Protein AF-A0A1M5F790-F1 (afdb_monomer)

Nearest PDB structures (foldseek):
  7ync-assembly1_A  TM=3.174E-01  e=8.645E+00  Desulfonema ishimotonii
  6nrb-assembly1_3  TM=2.281E-01  e=6.428E+00  Homo sapiens
  1fxk-assembly1_C-2  TM=1.912E-01  e=6.058E+00  Methanothermobacter thermautotrophicus

Structure (mmCIF, N/CA/C/O backbone):
data_AF-A0A1M5F790-F1
#
_entry.id   AF-A0A1M5F790-F1
#
loop_
_atom_site.group_PDB
_atom_site.id
_atom_site.type_symbol
_atom_site.label_atom_id
_atom_site.label_alt_id
_atom_site.label_comp_id
_atom_site.label_asym_id
_atom_site.label_entity_id
_atom_site.label_seq_id
_atom_site.pdbx_PDB_ins_code
_atom_site.Cartn_x
_atom_site.Cartn_y
_atom_site.Cartn_z
_atom_site.occupancy
_atom_site.B_iso_or_equiv
_atom_site.auth_seq_id
_atom_site.auth_comp_id
_atom_site.auth_asym_id
_atom_site.auth_atom_id
_atom_site.pdbx_PDB_model_num
ATOM 1 N N . ALA A 1 1 ? 9.857 -4.095 7.840 1.00 61.12 1 ALA A N 1
ATOM 2 C CA . ALA A 1 1 ? 10.376 -2.742 7.533 1.00 61.12 1 ALA A CA 1
ATOM 3 C C . ALA A 1 1 ? 11.545 -2.774 6.543 1.00 61.12 1 ALA A C 1
ATOM 5 O O . ALA A 1 1 ? 11.463 -2.107 5.522 1.00 61.12 1 ALA A O 1
ATOM 6 N N . THR A 1 2 ? 12.589 -3.576 6.779 1.00 73.31 2 THR A N 1
ATOM 7 C CA . THR A 1 2 ? 13.822 -3.591 5.963 1.00 73.31 2 THR A CA 1
ATOM 8 C C . THR A 1 2 ? 13.607 -3.931 4.484 1.00 73.31 2 THR A C 1
ATOM 10 O O . THR A 1 2 ? 13.977 -3.134 3.631 1.00 73.31 2 THR A O 1
ATOM 13 N N . LEU A 1 3 ? 12.944 -5.051 4.154 1.00 69.50 3 LEU A N 1
ATOM 14 C CA . LEU A 1 3 ? 12.671 -5.409 2.748 1.00 69.50 3 LEU A CA 1
ATOM 15 C C . LEU A 1 3 ? 11.811 -4.359 2.029 1.00 69.50 3 LEU A C 1
ATOM 17 O O . LEU A 1 3 ? 12.043 -4.046 0.867 1.00 69.50 3 LEU A O 1
ATOM 21 N N . TYR A 1 4 ? 10.835 -3.792 2.738 1.00 69.44 4 TYR A N 1
ATOM 22 C CA . TYR A 1 4 ? 9.967 -2.743 2.209 1.00 69.44 4 TYR A CA 1
ATOM 23 C C . TYR A 1 4 ? 10.741 -1.450 1.912 1.00 69.44 4 TYR A C 1
ATOM 25 O O . TYR A 1 4 ? 10.544 -0.841 0.861 1.00 69.44 4 TYR A O 1
ATOM 33 N N . GLY A 1 5 ? 11.651 -1.060 2.811 1.00 69.62 5 GLY A N 1
ATOM 34 C CA . GLY A 1 5 ? 12.548 0.078 2.616 1.00 69.62 5 GLY A CA 1
ATOM 35 C C . GLY A 1 5 ? 13.476 -0.123 1.420 1.00 69.62 5 GLY A C 1
ATOM 36 O O . GLY A 1 5 ? 13.524 0.741 0.551 1.00 69.62 5 GLY A O 1
ATOM 37 N N . LEU A 1 6 ? 14.118 -1.294 1.324 1.00 73.62 6 LEU A N 1
ATOM 38 C CA . LEU A 1 6 ? 14.984 -1.649 0.194 1.00 73.62 6 LEU A CA 1
ATOM 39 C C . LEU A 1 6 ? 14.233 -1.616 -1.140 1.00 73.62 6 LEU A C 1
ATOM 41 O O . LEU A 1 6 ? 14.734 -1.061 -2.114 1.00 73.62 6 LEU A O 1
ATOM 45 N N . GLY A 1 7 ? 13.010 -2.151 -1.181 1.00 73.44 7 GLY A N 1
ATOM 46 C CA . GLY A 1 7 ? 12.167 -2.067 -2.371 1.00 73.44 7 GLY A CA 1
ATOM 47 C C . GLY A 1 7 ? 11.933 -0.614 -2.784 1.00 73.44 7 GLY A C 1
ATOM 48 O O . GLY A 1 7 ? 12.267 -0.218 -3.900 1.00 73.44 7 GLY A O 1
ATOM 49 N N . LYS A 1 8 ? 11.427 0.219 -1.868 1.00 72.00 8 LYS A N 1
ATOM 50 C CA . LYS A 1 8 ? 11.137 1.633 -2.158 1.00 72.00 8 LYS A CA 1
ATOM 51 C C . LYS A 1 8 ? 12.346 2.411 -2.679 1.00 72.00 8 LYS A C 1
ATOM 53 O O . LYS A 1 8 ? 12.182 3.218 -3.592 1.00 72.00 8 LYS A O 1
ATOM 58 N N . THR A 1 9 ? 13.541 2.162 -2.144 1.00 76.44 9 THR A N 1
ATOM 59 C CA . THR A 1 9 ? 14.762 2.858 -2.581 1.00 76.44 9 THR A CA 1
ATOM 60 C C . THR A 1 9 ? 15.266 2.411 -3.949 1.00 76.44 9 THR A C 1
ATOM 62 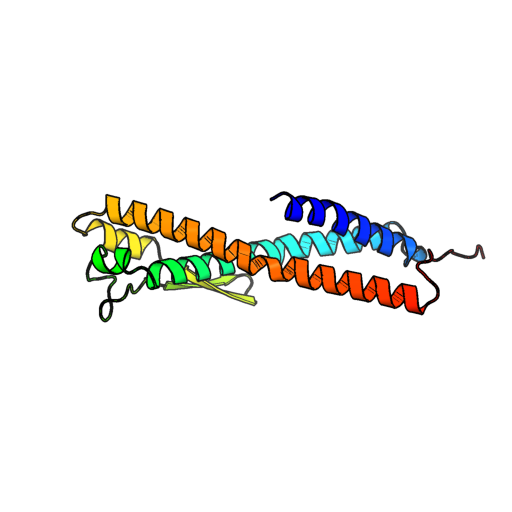O O . THR A 1 9 ? 16.018 3.150 -4.571 1.00 76.44 9 THR A O 1
ATOM 65 N N . PHE A 1 10 ? 14.859 1.238 -4.439 1.00 80.56 10 PHE A N 1
ATOM 66 C CA . PHE A 1 10 ? 15.245 0.757 -5.767 1.00 80.56 10 PHE A CA 1
ATOM 67 C C . PHE A 1 10 ? 14.244 1.166 -6.846 1.00 80.56 10 PHE A C 1
ATOM 69 O O . PHE A 1 10 ? 14.632 1.704 -7.879 1.00 80.56 10 PHE A O 1
ATOM 76 N N . PHE A 1 11 ? 12.948 0.964 -6.613 1.00 83.50 11 PHE A N 1
ATOM 77 C CA . PHE A 1 11 ? 11.966 1.056 -7.695 1.00 83.50 11 PHE A CA 1
ATOM 78 C C . PHE A 1 11 ? 11.780 2.471 -8.245 1.00 83.50 11 PHE A C 1
ATOM 80 O O . PHE A 1 11 ? 11.656 2.655 -9.456 1.00 83.50 11 PHE A O 1
ATOM 87 N N . TRP A 1 12 ? 11.815 3.498 -7.395 1.00 86.81 12 TRP A N 1
ATOM 88 C CA . TRP A 1 12 ? 11.651 4.863 -7.889 1.00 86.81 12 TRP A CA 1
ATOM 89 C C . TRP A 1 12 ? 12.834 5.323 -8.765 1.00 86.81 12 TRP A C 1
ATOM 91 O O . TRP A 1 12 ? 12.595 5.670 -9.927 1.00 86.81 12 TRP A O 1
ATOM 101 N N . PRO A 1 13 ? 14.104 5.233 -8.312 1.00 89.25 13 PRO A N 1
ATOM 102 C CA . PRO A 1 13 ? 15.250 5.533 -9.172 1.00 89.25 13 PRO A CA 1
ATOM 103 C C . PRO A 1 13 ? 15.309 4.667 -10.432 1.00 89.25 13 PRO A C 1
ATOM 105 O O . PRO A 1 13 ? 15.604 5.185 -11.506 1.00 89.25 13 PRO A O 1
ATOM 108 N N . THR A 1 14 ? 14.982 3.372 -10.342 1.00 90.69 14 THR A N 1
ATOM 109 C CA . THR A 1 14 ? 14.964 2.490 -11.518 1.00 90.69 14 THR A CA 1
ATOM 110 C C . THR A 1 14 ? 13.893 2.905 -12.526 1.00 90.69 14 THR A C 1
ATOM 112 O O . THR A 1 14 ? 14.176 2.917 -13.720 1.00 90.69 14 THR A O 1
ATOM 115 N N . THR A 1 15 ? 12.688 3.290 -12.085 1.00 92.12 15 THR A N 1
ATOM 116 C CA . THR A 1 15 ? 11.647 3.810 -12.995 1.00 92.12 15 THR A CA 1
ATOM 117 C C . THR A 1 15 ? 12.145 5.040 -13.741 1.00 92.12 15 THR A C 1
ATOM 119 O O . THR A 1 15 ? 12.063 5.092 -14.966 1.00 92.12 15 THR A O 1
ATOM 122 N N . LEU A 1 16 ? 12.694 6.017 -13.015 1.00 92.81 16 LEU A N 1
ATOM 123 C CA . LEU A 1 16 ? 13.185 7.254 -13.618 1.00 92.81 16 LEU A CA 1
ATOM 124 C C . LEU A 1 16 ? 14.370 7.007 -14.557 1.00 92.81 16 LEU A C 1
ATOM 126 O O . LEU A 1 16 ? 14.411 7.603 -15.629 1.00 92.81 16 LEU A O 1
ATOM 130 N N . GLY A 1 17 ? 15.282 6.097 -14.204 1.00 93.06 17 GLY A N 1
ATOM 131 C CA . GLY A 1 17 ? 16.390 5.688 -15.071 1.00 93.06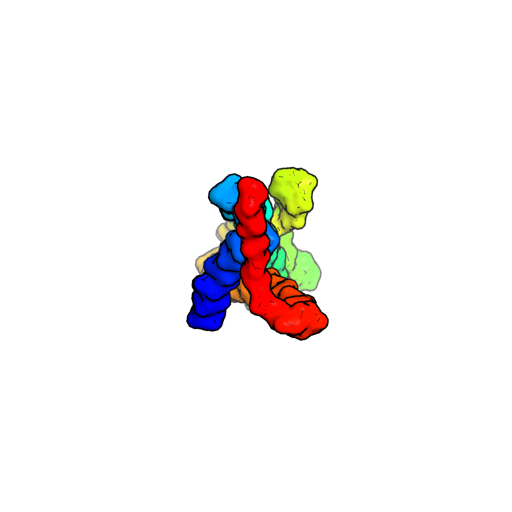 17 GLY A CA 1
ATOM 132 C C . GLY A 1 17 ? 15.902 5.067 -16.381 1.00 93.06 17 GLY A C 1
ATOM 133 O O . GLY A 1 17 ? 16.299 5.511 -17.456 1.00 93.06 17 GLY A O 1
ATOM 134 N N . VAL A 1 18 ? 14.963 4.116 -16.306 1.00 93.25 18 VAL A N 1
ATOM 135 C CA . VAL A 1 18 ? 14.362 3.498 -17.501 1.00 93.25 18 VAL A CA 1
ATOM 136 C C . VAL A 1 18 ? 13.654 4.544 -18.359 1.00 93.25 18 VAL A C 1
ATOM 138 O O . VAL A 1 18 ? 13.824 4.550 -19.574 1.00 93.25 18 VAL A O 1
ATOM 141 N N . VAL A 1 19 ? 12.889 5.460 -17.762 1.00 93.94 19 VAL A N 1
ATOM 142 C CA . VAL A 1 19 ? 12.228 6.538 -18.513 1.00 93.94 19 VAL A CA 1
ATOM 143 C C . VAL A 1 19 ? 13.261 7.442 -19.187 1.00 93.94 19 VAL A C 1
ATOM 145 O O . VAL A 1 19 ? 13.135 7.701 -20.383 1.00 93.94 19 VAL A O 1
ATOM 148 N N . ALA A 1 20 ? 14.296 7.884 -18.471 1.00 93.75 20 ALA A N 1
ATOM 149 C CA . ALA A 1 20 ? 15.339 8.746 -19.025 1.00 93.75 20 ALA A CA 1
ATOM 150 C C . ALA A 1 20 ? 16.030 8.107 -20.241 1.00 93.75 20 ALA A C 1
ATOM 152 O O . ALA A 1 20 ? 16.215 8.757 -21.268 1.00 93.75 20 ALA A O 1
ATOM 153 N N . GLU A 1 21 ? 16.369 6.823 -20.139 1.00 94.94 21 GLU A N 1
ATOM 154 C CA . GLU A 1 21 ? 17.148 6.111 -21.153 1.00 94.94 21 GLU A CA 1
ATOM 155 C C . GLU A 1 21 ? 16.298 5.571 -22.310 1.00 94.94 21 GLU A C 1
ATOM 157 O O . GLU A 1 21 ? 16.800 5.438 -23.425 1.00 94.94 21 GLU A O 1
ATOM 162 N N . GLN A 1 22 ? 15.016 5.271 -22.085 1.00 93.94 22 GLN A N 1
ATOM 163 C CA . GLN A 1 22 ? 14.103 4.791 -23.131 1.00 93.94 22 GLN A CA 1
ATOM 164 C C . GLN A 1 22 ? 13.313 5.924 -23.805 1.00 93.94 22 GLN A C 1
ATOM 166 O O . GLN A 1 22 ? 12.781 5.730 -24.897 1.00 93.94 22 GLN A O 1
ATOM 171 N N . THR A 1 23 ? 13.250 7.119 -23.200 1.00 92.88 23 THR A N 1
ATOM 172 C CA . THR A 1 23 ? 12.564 8.303 -23.761 1.00 92.88 23 THR A CA 1
ATOM 173 C C . THR A 1 23 ? 13.452 9.562 -23.835 1.00 92.88 23 THR A C 1
ATOM 175 O O . THR A 1 23 ? 13.024 10.657 -23.464 1.00 92.88 23 THR A O 1
ATOM 178 N N . PRO A 1 24 ? 14.677 9.478 -24.393 1.00 91.00 24 PRO A N 1
ATOM 179 C CA . PRO A 1 24 ? 15.658 10.573 -24.374 1.00 91.00 24 PRO A CA 1
ATOM 180 C C . PRO A 1 24 ? 15.198 11.846 -25.106 1.00 91.00 24 PRO A C 1
ATOM 182 O O . PRO A 1 24 ? 15.632 12.940 -24.760 1.00 91.00 24 PRO A O 1
ATOM 185 N N . ARG A 1 25 ? 14.286 11.740 -26.089 1.00 91.56 25 ARG A N 1
ATOM 186 C CA . ARG A 1 25 ? 13.723 12.908 -26.805 1.00 91.56 25 ARG A CA 1
ATOM 187 C C . ARG A 1 25 ? 12.879 13.805 -25.902 1.00 91.56 25 ARG A C 1
ATOM 189 O O . ARG A 1 25 ? 12.776 14.995 -26.172 1.00 91.56 25 ARG A O 1
ATOM 196 N N . GLY A 1 26 ? 12.247 13.230 -24.877 1.00 88.88 26 GLY A N 1
ATOM 197 C CA . GLY A 1 26 ? 11.414 13.973 -23.932 1.00 88.88 26 GLY A CA 1
ATOM 198 C C . GLY A 1 26 ? 12.223 14.675 -22.837 1.00 88.88 26 GLY A C 1
ATOM 199 O O . GLY A 1 26 ? 11.758 15.665 -22.270 1.00 88.88 26 GLY A O 1
ATOM 200 N N . GLY A 1 27 ? 13.446 14.202 -22.570 1.00 89.44 27 GLY A N 1
ATOM 201 C CA . GLY A 1 27 ? 14.388 14.820 -21.640 1.00 89.44 27 GLY A CA 1
ATOM 202 C C . GLY A 1 27 ? 13.778 15.136 -20.270 1.00 89.44 27 GLY A C 1
ATOM 203 O O . GLY A 1 27 ? 13.085 14.320 -19.660 1.00 89.44 27 GLY A O 1
ATOM 204 N N . ALA A 1 28 ? 14.029 16.351 -19.778 1.00 92.56 28 ALA A N 1
ATOM 205 C CA . ALA A 1 28 ? 13.527 16.806 -18.482 1.00 92.56 28 ALA A CA 1
ATOM 206 C C . ALA A 1 28 ? 11.992 16.907 -18.425 1.00 92.56 28 ALA 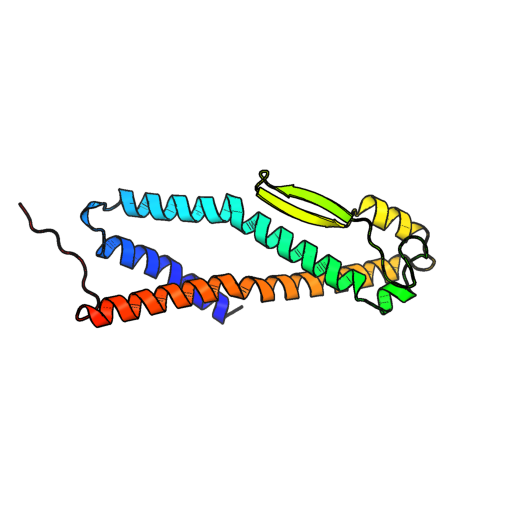A C 1
ATOM 208 O O . ALA A 1 28 ? 11.415 16.770 -17.347 1.00 92.56 28 ALA A O 1
ATOM 209 N N . LEU A 1 29 ? 11.314 17.135 -19.555 1.00 94.44 29 LEU A N 1
ATOM 210 C CA . LEU A 1 29 ? 9.861 17.300 -19.577 1.00 94.44 29 LEU A CA 1
ATOM 211 C C . LEU A 1 29 ? 9.148 15.985 -19.240 1.00 94.44 29 LEU A C 1
ATOM 213 O O . LEU A 1 29 ? 8.297 15.961 -18.353 1.00 94.44 29 LEU A O 1
ATOM 217 N N . THR A 1 30 ? 9.525 14.882 -19.889 1.00 92.62 30 THR A N 1
ATOM 218 C CA . THR A 1 30 ? 8.964 13.550 -19.600 1.00 92.62 30 THR A CA 1
ATOM 219 C C . THR A 1 30 ? 9.286 13.088 -18.184 1.00 92.62 30 THR A C 1
ATOM 221 O O . THR A 1 30 ? 8.414 12.541 -17.513 1.00 92.62 30 THR A O 1
ATOM 224 N N . LEU A 1 31 ? 10.502 13.350 -17.695 1.00 93.75 31 LEU A N 1
ATOM 225 C CA . LEU A 1 31 ? 10.898 12.990 -16.330 1.00 93.75 31 LEU A CA 1
ATOM 226 C C . LEU A 1 31 ? 10.080 13.732 -15.267 1.00 93.75 31 LEU A C 1
ATOM 228 O O . LEU A 1 31 ? 9.590 13.108 -14.322 1.00 93.75 31 LEU A O 1
ATOM 232 N N . ASN A 1 32 ? 9.888 15.043 -15.436 1.00 94.06 32 ASN A N 1
ATOM 233 C CA . ASN A 1 32 ? 9.058 15.834 -14.529 1.00 94.06 32 ASN A CA 1
ATOM 234 C C . ASN A 1 32 ? 7.580 15.438 -14.621 1.00 94.06 32 ASN A C 1
ATOM 236 O O . ASN A 1 32 ? 6.917 15.351 -13.591 1.00 94.06 32 ASN A O 1
ATOM 240 N N . ALA A 1 33 ? 7.071 15.135 -15.819 1.00 95.44 33 ALA A N 1
ATOM 241 C CA . ALA A 1 33 ? 5.690 14.696 -16.002 1.00 95.44 33 ALA A CA 1
ATOM 242 C C . ALA A 1 33 ? 5.410 13.352 -15.308 1.00 95.44 33 ALA A C 1
ATOM 244 O O . ALA A 1 33 ? 4.460 13.254 -14.534 1.00 95.44 33 ALA A O 1
ATOM 245 N N . VAL A 1 34 ? 6.256 12.335 -15.518 1.00 94.62 34 VAL A N 1
ATOM 246 C CA . VAL A 1 34 ? 6.119 11.023 -14.853 1.00 94.62 34 VAL A CA 1
ATOM 247 C C . VAL A 1 34 ? 6.220 11.171 -13.335 1.00 94.62 34 VAL A C 1
ATOM 249 O O . VAL A 1 34 ? 5.416 10.592 -12.604 1.00 94.62 34 VAL A O 1
ATOM 252 N N . SER A 1 35 ? 7.158 11.994 -12.859 1.00 93.00 35 SER A N 1
ATOM 253 C CA . SER A 1 35 ? 7.310 12.277 -11.428 1.00 93.00 35 SER A CA 1
ATOM 254 C C . SER A 1 35 ? 6.075 12.965 -10.843 1.00 93.00 35 SER A C 1
ATOM 256 O O . SER A 1 35 ? 5.571 12.550 -9.799 1.00 93.00 35 SER A O 1
ATOM 258 N N . GLY A 1 36 ? 5.553 13.979 -11.536 1.00 94.31 36 GLY A N 1
ATOM 259 C CA . GLY A 1 36 ? 4.366 14.727 -11.132 1.00 94.31 36 GLY A CA 1
ATOM 260 C C . GLY A 1 36 ? 3.116 13.852 -11.077 1.00 94.31 36 GLY A C 1
ATOM 261 O O . GLY A 1 36 ? 2.430 13.835 -10.059 1.00 94.31 36 GLY A O 1
ATOM 262 N N . ILE A 1 37 ? 2.857 13.061 -12.122 1.00 94.50 37 ILE A N 1
ATOM 263 C CA . ILE A 1 37 ? 1.725 12.120 -12.160 1.00 94.50 37 ILE A CA 1
ATOM 264 C C . ILE A 1 37 ? 1.851 11.080 -11.041 1.00 94.50 37 ILE A C 1
ATOM 266 O O . ILE A 1 37 ? 0.866 10.787 -10.361 1.00 94.50 37 ILE A O 1
ATOM 270 N N . GLY A 1 38 ? 3.059 10.558 -10.806 1.00 90.38 38 GLY A N 1
ATOM 271 C CA . GLY A 1 38 ? 3.323 9.626 -9.712 1.00 90.38 38 GLY A CA 1
ATOM 272 C C . GLY A 1 38 ? 2.933 10.211 -8.354 1.00 90.38 38 GLY A C 1
ATOM 273 O O . GLY A 1 38 ? 2.156 9.603 -7.620 1.00 90.38 38 GLY A O 1
ATOM 274 N N . MET A 1 39 ? 3.399 11.423 -8.045 1.00 91.88 39 MET A N 1
ATOM 275 C CA . MET A 1 39 ? 3.101 12.087 -6.769 1.00 91.88 39 MET A CA 1
ATOM 276 C C . MET A 1 39 ? 1.620 12.455 -6.622 1.00 91.88 39 MET A C 1
ATOM 278 O O . MET A 1 39 ? 1.047 12.254 -5.550 1.00 91.88 39 MET A O 1
ATOM 282 N N . LEU A 1 40 ? 0.974 12.923 -7.696 1.00 93.00 40 LEU A N 1
ATOM 283 C CA . LEU A 1 40 ? -0.468 13.196 -7.701 1.00 93.00 40 LEU A CA 1
ATOM 284 C C . LEU A 1 40 ? -1.278 11.930 -7.420 1.00 93.00 40 LEU A C 1
ATOM 286 O O . LEU A 1 40 ? -2.212 11.967 -6.626 1.00 93.00 40 LEU A O 1
ATOM 290 N N . THR A 1 41 ? -0.886 10.798 -8.007 1.00 89.94 41 THR A N 1
ATOM 291 C CA . THR A 1 41 ? -1.562 9.511 -7.791 1.00 89.94 41 THR A CA 1
ATOM 292 C C . THR A 1 41 ? -1.438 9.056 -6.335 1.00 89.94 41 THR A C 1
ATOM 294 O O . THR A 1 41 ? -2.421 8.612 -5.738 1.00 89.94 41 THR A O 1
ATOM 297 N N . VAL A 1 42 ? -0.256 9.207 -5.723 1.00 87.69 42 VAL A N 1
ATOM 298 C CA . VAL A 1 42 ? -0.049 8.863 -4.304 1.00 87.69 42 VAL A CA 1
ATOM 299 C C . VAL A 1 42 ? -0.926 9.722 -3.390 1.00 87.69 42 VAL A C 1
ATOM 301 O O . VAL A 1 42 ? -1.542 9.185 -2.470 1.00 87.69 42 VAL A O 1
ATOM 304 N N . GLY A 1 43 ? -1.003 11.031 -3.642 1.00 87.06 43 GLY A N 1
ATOM 305 C CA . GLY A 1 43 ? -1.806 11.945 -2.827 1.00 87.06 43 GLY A CA 1
ATOM 306 C C . GLY A 1 43 ? -3.312 11.758 -3.016 1.00 87.06 43 GLY A C 1
ATOM 307 O O . GLY A 1 43 ? -4.050 11.675 -2.039 1.00 87.06 43 GLY A O 1
ATOM 308 N N . MET A 1 44 ? -3.762 11.660 -4.267 1.00 88.31 44 MET A N 1
ATOM 309 C CA . MET A 1 44 ? -5.184 11.588 -4.608 1.00 88.31 44 MET A CA 1
ATOM 310 C C . MET A 1 44 ? -5.805 10.233 -4.264 1.00 88.31 44 MET A C 1
ATOM 312 O O . MET A 1 44 ? -6.927 10.194 -3.774 1.00 88.31 44 MET A O 1
ATOM 316 N N . LEU A 1 45 ? -5.097 9.130 -4.523 1.00 87.50 45 LEU A N 1
ATOM 317 C CA . LEU A 1 45 ? -5.653 7.778 -4.392 1.00 87.50 45 LEU A CA 1
ATOM 318 C C . LEU A 1 45 ? -4.956 6.958 -3.307 1.00 87.50 45 LEU A C 1
ATOM 320 O O . LEU A 1 45 ? -5.612 6.218 -2.580 1.00 87.50 45 LEU A O 1
ATOM 324 N N . GLY A 1 46 ? -3.637 7.096 -3.162 1.00 88.19 46 GLY A N 1
ATOM 325 C CA . GLY A 1 46 ? -2.848 6.257 -2.258 1.00 88.19 46 GLY A CA 1
ATOM 326 C C . GLY A 1 46 ? -3.303 6.334 -0.799 1.00 88.19 46 GLY A C 1
ATOM 327 O O . GLY A 1 46 ? -3.640 5.308 -0.209 1.00 88.19 46 GLY A O 1
ATOM 328 N N . ALA A 1 47 ? -3.333 7.535 -0.214 1.00 86.75 47 ALA A N 1
ATOM 329 C CA . ALA A 1 47 ? -3.727 7.705 1.187 1.00 86.75 47 ALA A CA 1
ATOM 330 C C . ALA A 1 47 ? -5.196 7.304 1.461 1.00 86.75 47 ALA A C 1
ATOM 332 O O . ALA A 1 47 ? -5.407 6.524 2.393 1.00 86.75 47 ALA A O 1
ATOM 333 N N . PRO A 1 48 ? -6.190 7.720 0.646 1.00 89.38 48 PRO A N 1
ATOM 334 C CA . PRO A 1 48 ? -7.576 7.265 0.794 1.00 89.38 48 PRO A CA 1
ATOM 335 C C . PRO A 1 48 ? -7.757 5.746 0.733 1.00 89.38 48 PRO A C 1
ATOM 337 O O . PRO A 1 48 ? -8.389 5.173 1.615 1.00 89.38 48 PRO A O 1
ATOM 340 N N . ILE A 1 49 ? -7.153 5.071 -0.251 1.00 88.75 49 ILE A N 1
ATOM 341 C CA . ILE A 1 49 ? -7.273 3.610 -0.404 1.00 88.75 49 ILE A CA 1
ATOM 342 C C . ILE A 1 49 ? -6.663 2.883 0.801 1.00 88.75 49 ILE A C 1
ATOM 344 O O . ILE A 1 49 ? -7.229 1.916 1.310 1.00 88.75 49 ILE A O 1
ATOM 348 N N . ILE A 1 50 ? -5.513 3.355 1.293 1.00 90.19 50 ILE A N 1
ATOM 349 C CA . ILE A 1 50 ? -4.881 2.793 2.494 1.00 90.19 50 ILE A CA 1
ATOM 350 C C . ILE A 1 50 ? -5.751 3.039 3.739 1.00 90.19 50 ILE A C 1
ATOM 352 O O . ILE A 1 50 ? -5.811 2.175 4.616 1.00 90.19 50 ILE A O 1
ATOM 356 N N . GLY A 1 51 ? -6.433 4.184 3.824 1.00 90.00 51 GLY A N 1
ATOM 357 C CA . GLY A 1 51 ? -7.423 4.473 4.865 1.00 90.00 51 GLY A CA 1
ATOM 358 C C . GLY A 1 51 ? -8.607 3.506 4.823 1.00 90.00 51 GLY A C 1
ATOM 359 O O . GLY A 1 51 ? -8.917 2.884 5.837 1.00 90.00 51 GLY A O 1
ATOM 360 N N . ALA A 1 52 ? -9.187 3.286 3.642 1.00 90.19 52 ALA A N 1
ATOM 361 C CA . ALA A 1 52 ? -10.281 2.337 3.437 1.00 90.19 52 ALA A CA 1
ATOM 362 C C . ALA A 1 52 ? -9.893 0.902 3.837 1.00 90.19 52 ALA A C 1
ATOM 364 O O . ALA A 1 52 ? -10.621 0.238 4.574 1.00 90.19 52 ALA A O 1
ATOM 365 N N . PHE A 1 53 ? -8.706 0.426 3.437 1.00 91.62 53 PHE A N 1
ATOM 366 C CA . PHE A 1 53 ? -8.221 -0.894 3.857 1.00 91.62 53 PHE A CA 1
ATOM 367 C C . PHE A 1 53 ? -7.997 -1.004 5.365 1.00 91.62 53 PHE A C 1
ATOM 369 O O . PHE A 1 53 ? -8.259 -2.066 5.934 1.00 91.62 53 PHE A O 1
ATOM 376 N N . GLN A 1 54 ? -7.516 0.061 6.014 1.00 93.12 54 GLN A N 1
ATOM 377 C CA . GLN A 1 54 ? -7.405 0.097 7.472 1.00 93.12 54 GLN A CA 1
ATOM 378 C C . GLN A 1 54 ? -8.778 0.011 8.120 1.00 93.12 54 GLN A C 1
ATOM 380 O O . GLN A 1 54 ? -8.968 -0.863 8.961 1.00 93.12 54 GLN A O 1
ATOM 385 N N . SER A 1 55 ? -9.728 0.840 7.690 1.00 93.06 55 SER A N 1
ATOM 386 C CA . SER A 1 55 ? -11.080 0.856 8.246 1.00 93.06 55 SER A CA 1
ATOM 387 C C . SER A 1 55 ? -11.758 -0.510 8.142 1.00 93.06 55 SER A C 1
ATOM 389 O O . SER A 1 55 ? -12.131 -1.095 9.156 1.00 93.06 55 SER A O 1
ATOM 391 N N . ASN A 1 56 ? -11.781 -1.094 6.942 1.00 92.31 56 ASN A N 1
ATOM 392 C CA . ASN A 1 56 ? -12.400 -2.398 6.707 1.00 92.31 56 ASN A CA 1
ATOM 393 C C . ASN A 1 56 ? -11.749 -3.502 7.554 1.00 92.31 56 ASN A C 1
ATOM 395 O O . ASN A 1 56 ? -12.433 -4.347 8.121 1.00 92.31 56 ASN A O 1
ATOM 399 N N . SER A 1 57 ? -10.418 -3.491 7.673 1.00 93.62 57 SER A N 1
ATOM 400 C CA . SER A 1 57 ? -9.691 -4.474 8.482 1.00 93.62 57 SER A CA 1
ATOM 401 C C . SER A 1 57 ? -9.933 -4.285 9.983 1.00 93.62 57 SER A C 1
ATOM 403 O O . SER A 1 57 ? -9.985 -5.266 10.72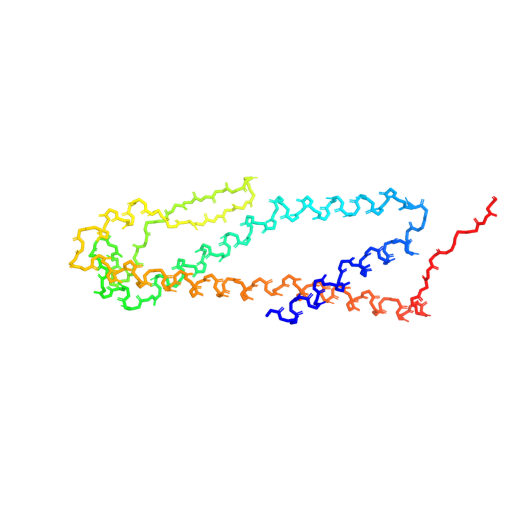0 1.00 93.62 57 SER A O 1
ATOM 405 N N . GLN A 1 58 ? -10.080 -3.044 10.456 1.00 93.88 58 GLN A N 1
ATOM 406 C CA . GLN A 1 58 ? -10.426 -2.748 11.849 1.00 93.88 58 GLN A CA 1
ATOM 407 C C . GLN A 1 58 ? -11.852 -3.202 12.174 1.00 93.88 58 GLN A C 1
ATOM 409 O O . GLN A 1 58 ? -12.035 -3.875 13.183 1.00 93.88 58 GLN A O 1
ATOM 414 N N . ILE A 1 59 ? -12.824 -2.908 11.304 1.00 92.50 59 ILE A N 1
ATOM 415 C CA . ILE A 1 59 ? -14.210 -3.389 11.420 1.00 92.50 59 ILE A CA 1
ATOM 416 C C . ILE A 1 59 ? -14.225 -4.920 11.499 1.00 92.50 59 ILE A C 1
ATOM 418 O O . ILE A 1 59 ? -14.765 -5.477 12.450 1.00 92.50 59 ILE A O 1
ATOM 422 N N . GLU A 1 60 ? -13.519 -5.595 10.585 1.00 92.25 60 GLU A N 1
ATOM 423 C CA . GLU A 1 60 ? -13.381 -7.058 10.569 1.00 92.25 60 GLU A CA 1
ATOM 424 C C . GLU A 1 60 ? -12.811 -7.602 11.897 1.00 92.25 60 GLU A C 1
ATOM 426 O O . GLU A 1 60 ? -13.278 -8.620 12.400 1.00 92.25 60 GLU A O 1
ATOM 431 N N . GLN A 1 61 ? -11.815 -6.933 12.498 1.00 93.25 61 GLN A N 1
ATOM 432 C CA . GLN A 1 61 ? -11.255 -7.353 13.794 1.00 93.25 61 GLN A CA 1
ATOM 433 C C . GLN A 1 61 ? -12.207 -7.151 14.966 1.00 93.25 61 GLN A C 1
ATOM 435 O O . GLN A 1 61 ? -12.231 -7.977 15.877 1.00 93.25 61 GLN A O 1
ATOM 440 N N . LEU A 1 62 ? -12.939 -6.043 14.967 1.00 90.38 62 LEU A N 1
ATOM 441 C CA . LEU A 1 62 ? -13.873 -5.712 16.034 1.00 90.38 62 LEU A CA 1
ATOM 442 C C . LEU A 1 62 ? -15.079 -6.661 15.997 1.00 90.38 62 LEU A C 1
ATOM 444 O O . LEU A 1 62 ? -15.409 -7.248 17.022 1.00 90.38 62 LEU A O 1
ATOM 448 N N . GLN A 1 63 ? -15.659 -6.893 14.817 1.00 90.31 63 GLN A N 1
ATOM 449 C CA . GLN A 1 63 ? -16.809 -7.788 14.642 1.00 90.31 63 GLN A CA 1
ATOM 450 C C . GLN A 1 63 ? -16.479 -9.255 14.951 1.00 90.31 63 GLN A C 1
ATOM 452 O O . GLN A 1 63 ? -17.282 -9.964 15.551 1.00 90.31 63 GLN A O 1
ATOM 457 N N . ALA A 1 6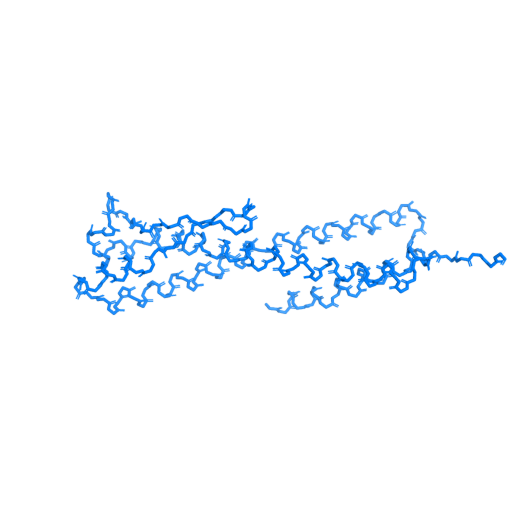4 ? -15.279 -9.716 14.583 1.00 89.31 64 ALA A N 1
ATOM 458 C CA . ALA A 1 64 ? -14.862 -11.102 14.800 1.00 89.31 64 ALA A CA 1
ATOM 459 C C . ALA A 1 64 ? -14.365 -11.401 16.230 1.00 89.31 64 ALA A C 1
ATOM 461 O O . ALA A 1 64 ? -14.040 -12.553 16.536 1.00 89.31 64 ALA A O 1
ATOM 462 N N . SER A 1 65 ? -14.246 -10.395 17.103 1.00 88.88 65 SER A N 1
ATOM 463 C CA . SER A 1 65 ? -13.692 -10.578 18.446 1.00 88.88 65 SER A CA 1
ATOM 464 C C . SER A 1 65 ? -14.737 -11.117 19.425 1.00 88.88 65 SER A C 1
ATOM 466 O O . SER A 1 65 ? -15.665 -10.411 19.813 1.00 88.88 65 SER A O 1
ATOM 468 N N . GLN A 1 66 ? -14.544 -12.355 19.893 1.00 85.75 66 GLN A N 1
ATOM 469 C CA . GLN A 1 66 ? -15.372 -12.930 20.963 1.00 85.75 66 GLN A CA 1
ATOM 470 C C . GLN A 1 66 ? -15.179 -12.215 22.302 1.00 85.75 66 GLN A C 1
ATOM 472 O O . GLN A 1 66 ? -16.140 -12.043 23.039 1.00 85.75 66 GLN A O 1
ATOM 477 N N . GLU A 1 67 ? -13.958 -11.773 22.613 1.00 84.56 67 GLU A N 1
ATOM 478 C CA . GLU A 1 67 ? -13.685 -11.012 23.839 1.00 84.56 67 GLU A CA 1
ATOM 479 C C . GLU A 1 67 ? -14.483 -9.706 23.848 1.00 84.56 67 GLU A C 1
ATOM 481 O O . GLU A 1 67 ? -15.080 -9.347 24.861 1.00 84.56 67 GLU A O 1
ATOM 486 N N . LEU A 1 68 ? -14.573 -9.041 22.690 1.00 83.81 68 LEU A N 1
ATOM 487 C CA . LEU A 1 68 ? -15.382 -7.837 22.554 1.00 83.81 68 LEU A CA 1
ATOM 488 C C . LEU A 1 68 ? -16.874 -8.172 22.604 1.00 83.81 68 LEU A C 1
ATOM 490 O O . LEU A 1 68 ? -17.614 -7.445 23.247 1.00 83.81 68 LEU A O 1
ATOM 494 N N . ALA A 1 69 ? -17.315 -9.285 22.012 1.00 83.50 69 ALA A N 1
ATOM 495 C CA . ALA A 1 69 ? -18.712 -9.717 22.086 1.00 83.50 69 ALA A CA 1
ATOM 496 C C . ALA A 1 69 ? -19.184 -10.011 23.525 1.00 83.50 69 ALA A C 1
ATOM 498 O O . ALA A 1 69 ? -20.355 -9.816 23.839 1.00 83.50 69 ALA A O 1
ATOM 499 N N . LEU A 1 70 ? -18.284 -10.471 24.401 1.00 80.88 70 LEU A N 1
ATOM 500 C CA . LEU A 1 70 ? -18.581 -10.748 25.811 1.00 80.88 70 LEU A CA 1
ATOM 501 C C . LEU A 1 70 ? -18.554 -9.489 26.687 1.00 80.88 70 LEU A C 1
ATOM 503 O O . LEU A 1 70 ? -19.317 -9.408 27.648 1.00 80.88 70 LEU A O 1
ATOM 507 N N . ALA A 1 71 ? -17.671 -8.538 26.376 1.00 81.62 71 ALA A N 1
ATOM 508 C CA . ALA A 1 71 ? -17.499 -7.309 27.149 1.00 81.62 71 ALA A CA 1
ATOM 509 C C . ALA A 1 71 ? -18.399 -6.155 26.672 1.00 81.62 71 ALA A C 1
ATOM 511 O O . ALA A 1 71 ? -18.673 -5.235 27.440 1.00 81.62 71 ALA A O 1
ATOM 512 N N . ALA A 1 72 ? -18.836 -6.168 25.410 1.00 80.38 72 ALA A N 1
ATOM 513 C CA . ALA A 1 72 ? -19.604 -5.081 24.820 1.00 80.38 72 ALA A CA 1
ATOM 514 C C . ALA A 1 72 ? -21.020 -4.975 25.417 1.00 80.38 72 ALA A C 1
ATOM 516 O O . ALA A 1 72 ? -21.649 -5.984 25.752 1.00 80.38 72 ALA A O 1
ATOM 517 N N . PRO A 1 73 ? -21.563 -3.749 25.516 1.00 78.00 73 PRO A N 1
ATOM 518 C CA . PRO A 1 73 ? -22.945 -3.543 25.921 1.00 78.00 73 PRO A CA 1
ATOM 519 C C . PRO A 1 73 ? -23.905 -4.194 24.917 1.00 78.00 73 PRO A C 1
ATOM 521 O O . PRO A 1 73 ? -23.650 -4.222 23.715 1.00 78.00 73 PRO A O 1
ATOM 524 N N . LYS A 1 74 ? -25.064 -4.660 25.404 1.00 74.50 74 LYS A N 1
ATOM 525 C CA . LYS A 1 74 ? -26.096 -5.328 24.581 1.00 74.50 74 LYS A CA 1
ATOM 526 C C . LYS A 1 74 ? -26.613 -4.484 23.412 1.00 74.50 74 LYS A C 1
ATOM 528 O O . LYS A 1 74 ? -27.184 -5.036 22.486 1.00 74.50 74 LYS A O 1
ATOM 533 N N . THR A 1 75 ? -26.439 -3.166 23.468 1.00 74.50 75 THR A N 1
ATOM 534 C CA . THR A 1 75 ? -26.793 -2.230 22.393 1.00 74.50 75 THR A CA 1
ATOM 535 C C . THR A 1 75 ? -25.886 -2.345 21.170 1.00 74.50 75 THR A C 1
ATOM 537 O O . THR A 1 75 ? -26.315 -1.980 20.086 1.00 74.50 75 THR A O 1
ATOM 540 N N . LEU A 1 76 ? -24.668 -2.871 21.331 1.00 77.56 76 LEU A N 1
ATOM 541 C CA . LEU A 1 76 ? -23.709 -3.136 20.253 1.00 77.56 76 LEU A CA 1
ATOM 542 C C . LEU A 1 76 ? -23.668 -4.626 19.880 1.00 77.56 76 LEU A C 1
ATOM 544 O O . LEU A 1 76 ? -22.672 -5.102 19.338 1.00 77.56 76 LEU A O 1
ATOM 548 N N . LEU A 1 77 ? -24.706 -5.390 20.240 1.00 77.19 77 LEU A N 1
ATOM 549 C CA . LEU A 1 77 ? -24.779 -6.826 19.996 1.00 77.19 77 LEU A CA 1
ATOM 550 C C . LEU A 1 77 ? -26.067 -7.188 19.254 1.00 77.19 77 LEU A C 1
ATOM 552 O O . LEU A 1 77 ? -27.162 -7.017 19.790 1.00 77.19 77 LEU A O 1
ATOM 556 N N . THR A 1 78 ? -25.924 -7.803 18.083 1.00 72.94 78 THR A N 1
ATOM 557 C CA . THR A 1 78 ? -27.028 -8.414 17.329 1.00 72.94 78 THR A CA 1
ATOM 558 C C . THR A 1 78 ? -26.747 -9.914 17.222 1.00 72.94 78 THR A C 1
ATOM 560 O O . THR A 1 78 ? -25.677 -10.323 16.776 1.00 72.94 78 THR A O 1
ATOM 563 N N . ASP A 1 79 ? -27.658 -10.756 17.723 1.00 70.75 79 ASP A N 1
ATOM 564 C CA . ASP A 1 79 ? -27.506 -12.225 17.785 1.00 70.75 79 ASP A CA 1
ATOM 565 C C . ASP A 1 79 ? -26.210 -12.726 18.468 1.00 70.75 79 ASP A C 1
ATOM 567 O O . ASP A 1 79 ? -25.666 -13.782 18.139 1.00 70.75 79 ASP A O 1
ATOM 571 N N . GLY A 1 80 ? -25.707 -11.975 19.455 1.00 63.12 80 GLY A N 1
ATOM 572 C CA . GLY A 1 80 ? -24.491 -12.324 20.203 1.00 63.12 80 GLY A CA 1
ATOM 573 C C . GLY A 1 80 ? -23.183 -12.039 19.458 1.00 63.12 80 GLY A C 1
ATOM 574 O O . GLY A 1 80 ? -22.124 -12.464 19.920 1.00 63.12 80 GLY A O 1
ATOM 575 N N . GLN A 1 81 ? -23.241 -11.322 18.333 1.00 69.06 81 GLN A N 1
ATOM 576 C CA . GLN A 1 81 ? -22.075 -10.793 17.626 1.00 69.06 81 GLN A CA 1
ATOM 577 C C . GLN A 1 81 ? -22.008 -9.276 17.754 1.00 69.06 81 GLN A C 1
ATOM 579 O O . GLN A 1 81 ? -23.036 -8.619 17.899 1.00 69.06 81 GLN A O 1
ATOM 584 N N . VAL A 1 82 ? -20.791 -8.731 17.694 1.00 79.94 82 VAL A N 1
ATOM 585 C CA . VAL A 1 82 ? -20.559 -7.285 17.740 1.00 79.94 82 VAL A CA 1
ATOM 586 C C . VAL A 1 82 ? -21.126 -6.648 16.475 1.00 79.94 82 VAL A C 1
ATOM 588 O O . VAL A 1 82 ? -20.617 -6.875 15.376 1.00 79.94 82 VAL A O 1
ATOM 591 N N . ASP A 1 83 ? -22.162 -5.839 16.652 1.00 83.19 83 ASP A N 1
ATOM 592 C CA . ASP A 1 83 ? -22.787 -5.029 15.617 1.00 83.19 83 ASP A CA 1
ATOM 593 C C . ASP A 1 83 ? -22.345 -3.578 15.819 1.00 83.19 83 ASP A C 1
ATOM 595 O O . ASP A 1 83 ? -22.647 -2.943 16.831 1.00 83.19 83 ASP A O 1
ATOM 599 N N . LEU A 1 84 ? -21.507 -3.092 14.904 1.00 84.56 84 LEU A N 1
ATOM 600 C CA . LEU A 1 84 ? -20.904 -1.766 15.009 1.00 84.56 84 LEU A CA 1
ATOM 601 C C . LEU A 1 84 ? -21.794 -0.752 14.291 1.00 84.56 84 LEU A C 1
ATOM 603 O O . LEU A 1 84 ? -22.261 -1.052 13.193 1.00 84.56 84 LEU A O 1
ATOM 607 N N . PRO A 1 85 ? -21.948 0.471 14.821 1.00 85.88 85 PRO A N 1
ATOM 608 C CA . PRO A 1 85 ? -22.554 1.548 14.058 1.00 85.88 85 PRO A CA 1
ATOM 609 C C . PRO A 1 85 ? -21.604 1.905 12.911 1.00 85.88 85 PRO A C 1
ATOM 611 O O . PRO A 1 85 ? -20.489 2.388 13.130 1.00 85.88 85 PRO A O 1
ATOM 614 N N . LEU A 1 86 ? -22.002 1.574 11.682 1.00 89.38 86 LEU A N 1
ATOM 615 C CA . LEU A 1 86 ? -21.206 1.811 10.482 1.00 89.38 86 LEU A CA 1
ATOM 616 C C . LEU A 1 86 ? -21.735 3.029 9.734 1.00 89.38 86 LEU A C 1
ATOM 618 O O . LEU A 1 86 ? -22.933 3.162 9.492 1.00 89.38 86 LEU A O 1
ATOM 622 N N . ARG A 1 87 ? -20.811 3.891 9.318 1.00 88.06 87 ARG A N 1
ATOM 623 C CA . ARG A 1 87 ? -21.078 5.048 8.477 1.00 88.06 87 ARG A CA 1
ATOM 624 C C . ARG A 1 87 ? -20.447 4.838 7.112 1.00 88.06 87 ARG A C 1
ATOM 626 O O . ARG A 1 87 ? -19.248 4.575 7.012 1.00 88.06 87 ARG A O 1
ATOM 633 N N . ASP A 1 88 ? -21.252 4.984 6.067 1.00 88.38 88 ASP A N 1
ATOM 634 C CA . ASP A 1 88 ? -20.746 4.979 4.701 1.00 88.38 88 ASP A CA 1
ATOM 635 C C . ASP A 1 88 ? -20.024 6.300 4.415 1.00 88.38 88 ASP A C 1
ATOM 637 O O . ASP A 1 88 ? -20.539 7.401 4.648 1.00 88.38 88 ASP A O 1
ATOM 641 N N . GLU A 1 89 ? -18.805 6.187 3.909 1.00 86.25 89 GLU A N 1
ATOM 642 C CA . GLU A 1 89 ? -17.984 7.301 3.477 1.00 86.25 89 GLU A CA 1
ATOM 643 C C . GLU A 1 89 ? -17.560 7.106 2.027 1.00 86.25 89 GLU A C 1
ATOM 645 O O . GLU A 1 89 ? -17.104 6.036 1.622 1.00 86.25 89 GLU A O 1
ATOM 650 N N . THR A 1 90 ? -17.645 8.186 1.255 1.00 85.69 90 THR A N 1
ATOM 651 C CA . THR A 1 90 ? -17.166 8.204 -0.122 1.00 85.69 90 THR A CA 1
ATOM 652 C C . THR A 1 90 ? -16.118 9.291 -0.287 1.00 85.69 90 THR A C 1
ATOM 654 O O . THR A 1 90 ? -16.386 10.478 -0.088 1.00 85.69 90 THR A O 1
ATOM 657 N N . ILE A 1 91 ? -14.917 8.903 -0.710 1.00 81.31 91 ILE A N 1
ATOM 658 C CA . ILE A 1 91 ? -13.849 9.844 -1.050 1.00 81.31 91 ILE A CA 1
ATOM 659 C C . ILE A 1 91 ? -13.827 10.073 -2.565 1.00 81.31 91 ILE A C 1
ATOM 661 O O . ILE A 1 91 ? -13.774 9.132 -3.362 1.00 81.31 91 ILE A O 1
ATOM 665 N N . TYR A 1 92 ? -13.864 11.352 -2.954 1.00 78.38 92 TYR A N 1
ATOM 666 C CA . TYR A 1 92 ? -13.845 11.829 -4.345 1.00 78.38 92 TYR A CA 1
ATOM 667 C C . TYR A 1 92 ? -14.912 11.204 -5.263 1.00 78.38 92 TYR A C 1
ATOM 669 O O . TYR A 1 92 ? -14.712 11.158 -6.472 1.00 78.38 92 TYR A O 1
ATOM 677 N N . SER A 1 93 ? -16.029 10.716 -4.710 1.00 78.38 93 SER A N 1
ATOM 678 C CA . SER A 1 93 ? -17.084 10.000 -5.455 1.00 78.38 93 SER A CA 1
ATOM 679 C C . SER A 1 93 ? -16.611 8.733 -6.186 1.00 78.38 93 SER A C 1
ATOM 681 O O . SER A 1 93 ? -17.273 8.280 -7.116 1.00 78.38 93 SER A O 1
ATOM 683 N N . IL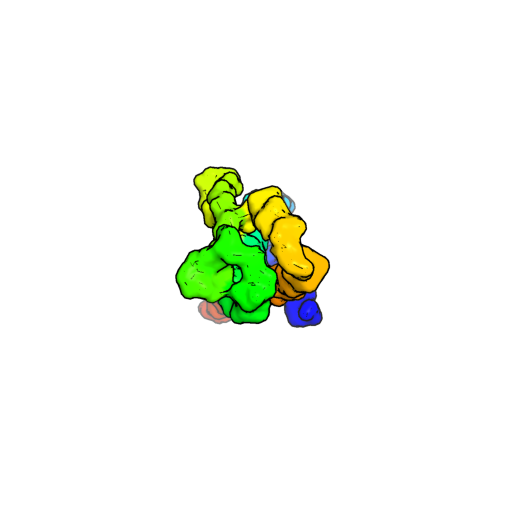E A 1 94 ? -15.449 8.187 -5.811 1.00 75.75 94 ILE A N 1
ATOM 684 C CA . ILE A 1 94 ? -14.804 7.057 -6.503 1.00 75.75 94 ILE A CA 1
ATOM 685 C C . ILE A 1 94 ? -14.502 5.907 -5.534 1.00 75.75 94 ILE A C 1
ATOM 687 O O . ILE A 1 94 ? -14.453 4.752 -5.952 1.00 75.75 94 ILE A O 1
ATOM 691 N N . ILE A 1 95 ? -14.255 6.212 -4.257 1.00 80.69 95 ILE A N 1
ATOM 692 C CA . ILE A 1 95 ? -13.842 5.227 -3.255 1.00 80.69 95 ILE A CA 1
ATOM 693 C C . ILE A 1 95 ? -14.883 5.199 -2.145 1.00 80.69 95 ILE A C 1
ATOM 695 O O . ILE A 1 95 ? -14.878 6.082 -1.288 1.00 80.69 95 ILE A O 1
ATOM 699 N N . ASP A 1 96 ? -15.725 4.173 -2.159 1.00 85.88 96 ASP A N 1
ATOM 700 C CA . ASP A 1 96 ? -16.680 3.885 -1.092 1.00 85.88 96 ASP A CA 1
ATOM 701 C C . ASP A 1 96 ? -16.036 2.971 -0.045 1.00 85.88 96 ASP A C 1
ATOM 703 O O . ASP A 1 96 ? -15.386 1.971 -0.376 1.00 85.88 96 ASP A O 1
ATOM 707 N N . PHE A 1 97 ? -16.187 3.319 1.227 1.00 87.75 97 PHE A N 1
ATOM 708 C CA . PHE A 1 97 ? -15.720 2.521 2.354 1.00 87.75 97 PHE A CA 1
ATOM 709 C C . PHE A 1 97 ? -16.560 2.819 3.594 1.00 87.75 97 PHE A C 1
ATOM 711 O O . PHE A 1 97 ? -17.271 3.816 3.656 1.00 87.75 97 PHE A O 1
ATOM 718 N N . GLN A 1 98 ? -16.469 1.946 4.590 1.00 90.31 98 GLN A N 1
ATOM 719 C CA . GLN A 1 98 ? -17.215 2.100 5.833 1.00 90.31 98 GLN A CA 1
ATOM 720 C C . GLN A 1 98 ? -16.280 2.485 6.960 1.00 90.31 98 GLN A C 1
ATOM 722 O O . GLN A 1 98 ? -15.146 2.003 7.012 1.00 90.31 98 GLN A O 1
ATOM 727 N N . THR A 1 99 ? -16.756 3.321 7.873 1.00 88.75 99 THR A N 1
ATOM 728 C CA . THR A 1 99 ? -16.073 3.669 9.121 1.00 88.75 99 THR A CA 1
ATOM 729 C C . THR A 1 99 ? -16.967 3.370 10.309 1.00 88.75 99 THR A C 1
ATOM 731 O O . THR A 1 99 ? -18.187 3.329 10.190 1.00 88.75 99 THR A O 1
ATOM 734 N N . VAL A 1 100 ? -16.356 3.110 11.464 1.00 88.00 100 VAL A N 1
ATOM 735 C CA . VAL A 1 100 ? -17.112 2.994 12.713 1.00 88.00 100 VAL A CA 1
ATOM 736 C C . VAL A 1 100 ? -17.500 4.399 13.153 1.00 88.00 100 VAL A C 1
ATOM 738 O O . VAL A 1 100 ? -16.612 5.246 13.311 1.00 88.00 100 VAL A O 1
ATOM 741 N N . ASP A 1 101 ? -18.790 4.633 13.376 1.00 88.31 101 ASP A N 1
ATOM 742 C CA . ASP A 1 101 ? -19.278 5.855 14.001 1.00 88.31 101 ASP A CA 1
ATOM 743 C C . ASP A 1 101 ? -18.814 5.877 15.460 1.00 88.31 101 ASP A C 1
ATOM 745 O O . ASP A 1 101 ? -19.331 5.176 16.330 1.00 88.31 101 ASP A O 1
ATOM 749 N N . MET A 1 102 ? -17.748 6.633 15.714 1.00 84.94 102 MET A N 1
ATOM 750 C CA . MET A 1 102 ? -17.122 6.670 17.032 1.00 84.94 102 MET A CA 1
ATOM 751 C C . MET A 1 102 ? -17.988 7.384 18.064 1.00 84.94 102 MET A C 1
ATOM 753 O O . MET A 1 102 ? -17.796 7.130 19.249 1.00 84.94 102 MET A O 1
ATOM 757 N N . GLU A 1 103 ? -18.889 8.273 17.645 1.00 85.75 103 GLU A N 1
ATOM 758 C CA . GLU A 1 103 ? -19.752 9.024 18.556 1.00 85.75 103 GLU A CA 1
ATOM 759 C C . GLU A 1 103 ? -20.845 8.104 19.097 1.00 85.75 103 GLU A C 1
ATOM 761 O O . GLU A 1 103 ? -20.977 7.947 20.313 1.00 85.75 103 GLU A O 1
ATOM 766 N N . GLU A 1 104 ? -21.536 7.395 18.204 1.00 85.25 104 GLU A N 1
ATOM 767 C CA . GLU A 1 104 ? -22.529 6.392 18.592 1.00 85.25 104 GLU A CA 1
ATOM 768 C C . GLU A 1 104 ? -21.881 5.229 19.360 1.00 85.25 104 GLU A C 1
ATOM 770 O O . GLU A 1 104 ? -22.378 4.808 20.409 1.00 85.25 104 GLU A O 1
ATOM 775 N N . PHE A 1 105 ? -20.716 4.760 18.898 1.00 86.56 105 PHE A N 1
ATOM 776 C CA . PHE A 1 105 ? -19.969 3.702 19.575 1.00 86.56 105 PHE A CA 1
ATOM 777 C C . PHE A 1 105 ? -19.562 4.105 20.999 1.00 86.56 105 PHE A C 1
ATOM 779 O O . PHE A 1 105 ? -19.763 3.332 21.934 1.00 86.56 105 PHE A O 1
ATOM 786 N N . GLN A 1 106 ? -19.001 5.304 21.196 1.00 84.88 106 GLN A N 1
ATOM 787 C CA . GLN A 1 106 ? -18.594 5.763 22.529 1.00 84.88 1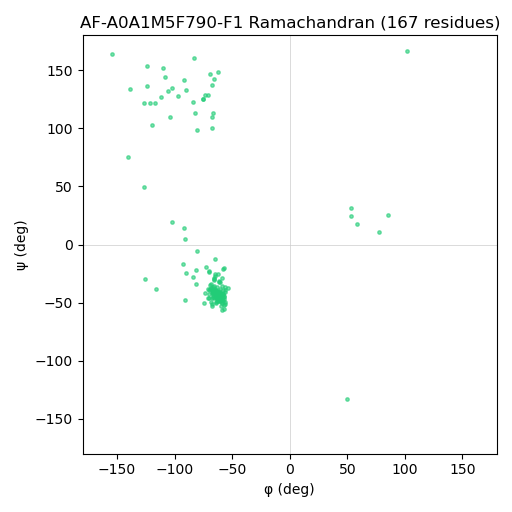06 GLN A CA 1
ATOM 788 C C . GLN A 1 106 ? -19.796 6.004 23.439 1.00 84.88 106 GLN A C 1
ATOM 790 O O . GLN A 1 106 ? -19.751 5.577 24.590 1.00 84.88 106 GLN A O 1
ATOM 795 N N . GLY A 1 107 ? -20.887 6.577 22.924 1.00 84.81 107 GLY A N 1
ATOM 796 C CA . GLY A 1 107 ? -22.124 6.742 23.692 1.00 84.81 107 GLY A CA 1
ATOM 797 C C . GLY A 1 107 ? -22.695 5.408 24.189 1.00 84.81 107 GLY A C 1
ATOM 798 O O . GLY A 1 107 ? -23.194 5.316 25.313 1.00 84.81 107 GLY A O 1
ATOM 799 N N . ALA A 1 108 ? -22.568 4.339 23.399 1.00 82.94 108 ALA A N 1
ATOM 800 C CA . ALA A 1 108 ? -22.933 2.996 23.839 1.00 82.94 108 ALA A CA 1
ATOM 801 C C . ALA A 1 108 ? -21.961 2.439 24.897 1.00 82.94 108 ALA A C 1
ATOM 803 O O . ALA A 1 108 ? -22.404 1.856 25.888 1.00 82.94 108 ALA A O 1
ATOM 804 N N . VAL A 1 109 ? -20.650 2.636 24.717 1.00 84.50 109 VAL A N 1
ATOM 805 C CA . VAL A 1 109 ? -19.611 2.139 25.638 1.00 84.50 109 VAL A CA 1
ATOM 806 C C . VAL A 1 109 ? -19.632 2.853 26.992 1.00 84.50 109 VAL A C 1
ATOM 808 O O . VAL A 1 109 ? -19.387 2.204 28.003 1.00 84.50 109 VAL A O 1
ATOM 811 N N . GLU A 1 110 ? -19.961 4.145 27.055 1.00 82.31 110 GLU A N 1
ATOM 812 C CA . GLU A 1 110 ? -20.041 4.913 28.312 1.00 82.31 110 GLU A CA 1
ATOM 813 C C . GLU A 1 110 ? -21.039 4.331 29.322 1.00 82.31 110 GLU A C 1
ATOM 815 O O . GLU A 1 110 ? -20.839 4.451 30.529 1.00 82.31 110 GLU A O 1
ATOM 820 N N . ASN A 1 111 ? -22.087 3.668 28.831 1.00 74.94 111 ASN A N 1
ATOM 821 C CA . ASN A 1 111 ? -23.129 3.051 29.650 1.00 74.94 111 ASN A CA 1
ATOM 822 C C . ASN A 1 111 ? -22.837 1.580 30.008 1.00 74.94 111 ASN A C 1
ATOM 824 O O . ASN A 1 111 ? -23.698 0.908 30.578 1.00 74.94 111 ASN A O 1
ATOM 828 N N . ALA A 1 112 ? -21.663 1.056 29.645 1.00 79.56 112 ALA A N 1
ATOM 829 C CA . ALA A 1 112 ? -21.271 -0.321 29.928 1.00 79.56 112 ALA A CA 1
ATOM 830 C C . ALA A 1 112 ? -20.692 -0.488 31.345 1.00 79.56 112 ALA A C 1
ATOM 832 O O . ALA A 1 112 ? -20.211 0.464 31.955 1.00 79.56 112 ALA A O 1
ATOM 833 N N . ASP A 1 113 ? -20.679 -1.728 31.844 1.00 77.00 113 ASP A N 1
ATOM 834 C CA . ASP A 1 113 ? -20.179 -2.051 33.188 1.00 77.00 113 ASP A CA 1
ATOM 835 C C . ASP A 1 113 ? -18.665 -1.795 33.348 1.00 77.00 113 ASP A C 1
ATOM 837 O O . ASP A 1 113 ? -18.205 -1.484 34.447 1.00 77.00 113 ASP A O 1
ATOM 841 N N . ASN A 1 114 ? -17.880 -1.909 32.264 1.00 84.00 114 ASN A N 1
ATOM 842 C CA . ASN A 1 114 ? -16.432 -1.671 32.283 1.00 84.00 114 ASN A CA 1
ATOM 843 C C . ASN A 1 114 ? -15.920 -0.937 31.021 1.00 84.00 114 ASN A C 1
ATOM 845 O O . ASN A 1 114 ? -15.286 -1.540 30.146 1.00 84.00 114 ASN A O 1
ATOM 849 N N . PRO A 1 115 ? -16.166 0.380 30.899 1.00 84.81 115 PRO A N 1
ATOM 850 C CA . PRO A 1 115 ? -15.838 1.139 29.694 1.00 84.81 115 PRO A CA 1
ATOM 851 C C . PRO A 1 115 ? -14.328 1.221 29.435 1.00 84.81 115 PRO A C 1
ATOM 853 O O . PRO A 1 115 ? -13.897 1.283 28.283 1.00 84.81 115 PRO A O 1
ATOM 856 N N . GLN A 1 116 ? -13.492 1.213 30.478 1.00 86.69 116 GLN A N 1
ATOM 857 C CA . GLN A 1 116 ? -12.036 1.263 30.327 1.00 86.69 116 GLN A CA 1
ATOM 858 C C . GLN A 1 116 ? -11.493 -0.006 29.662 1.00 86.69 116 GLN A C 1
ATOM 860 O O . GLN A 1 116 ? -10.654 0.097 28.770 1.00 86.69 116 GLN A O 1
ATOM 865 N N . GLU A 1 117 ? -11.982 -1.183 30.058 1.00 87.56 117 GLU A N 1
ATOM 866 C CA . GLU A 1 117 ? -11.576 -2.466 29.469 1.00 87.56 117 GLU A CA 1
ATOM 867 C C . GLU A 1 117 ? -12.020 -2.591 28.007 1.00 87.56 117 GLU A C 1
ATOM 869 O O . GLU A 1 117 ? -11.242 -3.007 27.150 1.00 87.56 117 GLU A O 1
ATOM 874 N N . ILE A 1 118 ? -13.237 -2.147 27.687 1.00 86.50 118 ILE A N 1
ATOM 875 C CA . ILE A 1 118 ? -13.721 -2.138 26.301 1.00 86.50 118 ILE A CA 1
ATOM 876 C C . ILE A 1 118 ? -12.843 -1.224 25.440 1.00 86.50 118 ILE A C 1
ATOM 878 O O . ILE A 1 118 ? -12.417 -1.611 24.354 1.00 86.50 118 ILE A O 1
ATOM 882 N N . ASN A 1 119 ? -12.513 -0.026 25.928 1.00 89.69 119 ASN A N 1
ATOM 883 C CA . ASN A 1 119 ? -11.686 0.920 25.181 1.00 89.69 119 ASN A CA 1
ATOM 884 C C . ASN A 1 119 ? -10.262 0.403 24.930 1.00 89.69 119 ASN A C 1
ATOM 886 O O . ASN A 1 119 ? -9.731 0.591 23.830 1.00 89.69 119 ASN A O 1
ATOM 890 N N . THR A 1 120 ? -9.637 -0.263 25.906 1.00 91.69 120 THR A N 1
ATOM 891 C CA . THR A 1 120 ? -8.303 -0.856 25.714 1.00 91.69 120 THR A CA 1
ATOM 892 C C . THR A 1 120 ? -8.348 -2.016 24.723 1.00 91.69 120 THR A C 1
ATOM 89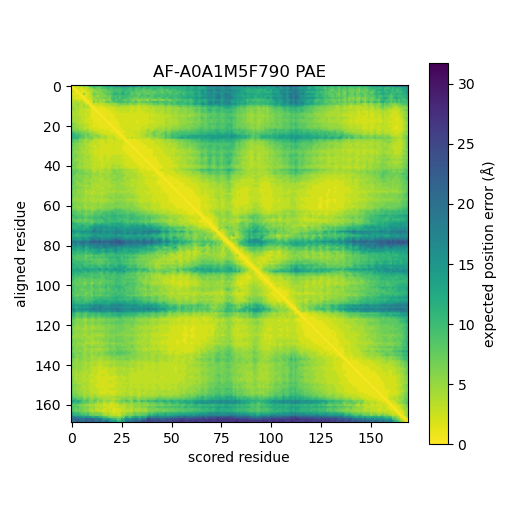4 O O . THR A 1 120 ? -7.498 -2.082 23.830 1.00 91.69 120 THR A O 1
ATOM 897 N N . LEU A 1 121 ? -9.365 -2.876 24.811 1.00 90.88 121 LEU A N 1
ATOM 898 C CA . LEU A 1 121 ? -9.564 -3.985 23.882 1.00 90.88 121 LEU A CA 1
ATOM 899 C C . LEU A 1 121 ? -9.808 -3.489 22.449 1.00 90.88 121 LEU A C 1
ATOM 901 O O . LEU A 1 121 ? -9.174 -3.961 21.505 1.00 90.88 121 LEU A O 1
ATOM 905 N N . VAL A 1 122 ? -10.666 -2.483 22.277 1.00 91.00 122 VAL A N 1
ATOM 906 C CA . VAL A 1 12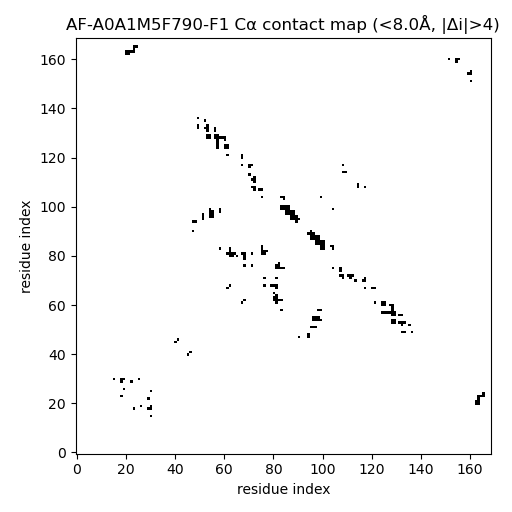2 ? -10.934 -1.845 20.979 1.00 91.00 122 VAL A CA 1
ATOM 907 C C . VAL A 1 122 ? -9.661 -1.232 20.397 1.00 91.00 122 VAL A C 1
ATOM 909 O O . VAL A 1 122 ? -9.411 -1.367 19.198 1.00 91.00 122 VAL A O 1
ATOM 912 N N . ALA A 1 123 ? -8.833 -0.579 21.215 1.00 93.12 123 ALA A N 1
ATOM 913 C CA . ALA A 1 123 ? -7.566 -0.006 20.763 1.00 93.12 123 ALA A CA 1
ATOM 914 C C . ALA A 1 123 ? -6.571 -1.082 20.283 1.00 93.12 123 ALA A C 1
ATOM 916 O O . ALA A 1 123 ? -5.925 -0.908 19.241 1.00 93.12 123 ALA A O 1
ATOM 917 N N . ASP A 1 124 ? -6.473 -2.211 20.991 1.00 94.44 124 ASP A N 1
ATOM 918 C CA . ASP A 1 124 ? -5.631 -3.343 20.584 1.00 94.44 124 ASP A CA 1
ATOM 919 C C . ASP A 1 124 ? -6.138 -3.987 19.283 1.00 94.44 124 ASP A C 1
ATOM 921 O O . ASP A 1 124 ? -5.374 -4.181 18.331 1.00 94.44 124 ASP A O 1
ATOM 925 N N . LEU A 1 125 ? -7.448 -4.227 19.181 1.00 92.62 125 LEU A N 1
ATOM 926 C CA . LEU A 1 125 ? -8.081 -4.773 17.978 1.00 92.62 125 LEU A CA 1
ATOM 927 C C . LEU A 1 125 ? -7.913 -3.846 16.772 1.00 92.62 125 LEU A C 1
ATOM 929 O O . LEU A 1 125 ? -7.584 -4.318 15.680 1.00 92.62 125 LEU A O 1
ATOM 933 N N . LYS A 1 126 ? -8.040 -2.527 16.958 1.00 93.88 126 LYS A N 1
ATOM 934 C CA . LYS A 1 126 ? -7.750 -1.546 15.902 1.00 93.88 126 LYS A CA 1
ATOM 935 C C . LYS A 1 126 ? -6.290 -1.600 15.468 1.00 93.88 126 LYS A C 1
ATOM 937 O O . LYS A 1 126 ? -6.006 -1.579 14.271 1.00 93.88 126 LYS A O 1
ATOM 942 N N . THR A 1 127 ? -5.359 -1.733 16.411 1.00 94.31 127 THR A N 1
ATOM 943 C CA . THR A 1 127 ? -3.926 -1.866 16.107 1.00 94.31 127 THR A CA 1
ATOM 944 C C . THR A 1 127 ? -3.647 -3.128 15.286 1.00 94.31 127 THR A C 1
ATOM 946 O O . THR A 1 127 ? -2.988 -3.054 14.242 1.00 94.31 127 THR A O 1
ATOM 949 N N . LYS A 1 128 ? -4.208 -4.275 15.687 1.00 94.06 128 LYS A N 1
ATOM 950 C CA . LYS A 1 128 ? -4.143 -5.537 14.928 1.00 94.06 128 LYS A CA 1
ATOM 951 C C . LYS A 1 128 ? -4.770 -5.397 13.539 1.00 94.06 128 LYS A C 1
ATOM 953 O O . LYS A 1 128 ? -4.185 -5.846 12.549 1.00 94.06 128 LYS A O 1
ATOM 958 N N . GLY A 1 129 ? -5.919 -4.730 13.448 1.00 93.06 129 GLY A N 1
ATOM 959 C CA . GLY A 1 129 ? -6.608 -4.430 12.194 1.00 93.06 129 GLY A CA 1
ATOM 960 C C . GLY A 1 129 ? -5.739 -3.615 11.243 1.00 93.06 129 GLY A C 1
ATOM 961 O O . GLY A 1 129 ? -5.574 -4.001 10.084 1.00 93.06 129 GLY A O 1
ATOM 962 N N . THR A 1 130 ? -5.091 -2.562 11.737 1.00 92.50 130 THR A N 1
ATOM 963 C CA . THR A 1 130 ? -4.149 -1.740 10.964 1.00 92.50 130 THR A CA 1
ATOM 964 C C . THR A 1 130 ? -2.950 -2.547 10.471 1.00 92.50 130 THR A C 1
ATOM 966 O O . THR A 1 130 ? -2.581 -2.450 9.299 1.00 92.50 130 THR A O 1
ATOM 969 N N . GLN A 1 131 ? -2.357 -3.398 11.312 1.00 91.00 131 GLN A N 1
ATOM 970 C CA . GLN A 1 131 ? -1.248 -4.262 10.892 1.00 91.00 131 GLN A CA 1
ATOM 971 C C . GLN A 1 131 ? -1.671 -5.249 9.792 1.00 91.00 131 GLN A C 1
ATOM 973 O O . GLN A 1 131 ? -0.946 -5.419 8.808 1.00 91.00 131 GLN A O 1
ATOM 978 N N . ARG A 1 132 ? -2.865 -5.850 9.904 1.00 90.88 132 ARG A N 1
ATOM 979 C CA . ARG A 1 132 ? -3.437 -6.709 8.851 1.00 90.88 132 ARG A CA 1
ATOM 980 C C . ARG A 1 132 ? -3.721 -5.944 7.563 1.00 90.88 132 ARG A C 1
ATOM 982 O O . ARG A 1 132 ? -3.418 -6.453 6.486 1.00 90.88 132 ARG A O 1
ATOM 989 N N . ALA A 1 133 ? -4.239 -4.722 7.649 1.00 91.50 133 ALA A N 1
ATOM 990 C CA . ALA A 1 133 ? -4.458 -3.876 6.480 1.00 91.50 133 ALA A CA 1
ATOM 991 C C . ALA A 1 133 ? -3.142 -3.589 5.747 1.00 91.50 133 ALA A C 1
ATOM 993 O O . ALA A 1 133 ? -3.050 -3.778 4.536 1.00 91.50 133 ALA A O 1
ATOM 994 N N . LEU A 1 134 ? -2.090 -3.221 6.483 1.00 87.19 134 LEU A N 1
ATOM 995 C CA . LEU A 1 134 ? -0.757 -3.003 5.915 1.00 87.19 134 LEU A CA 1
ATOM 996 C C . LEU A 1 134 ? -0.178 -4.273 5.277 1.00 87.19 134 LEU A C 1
ATOM 998 O O . LEU A 1 134 ? 0.520 -4.181 4.267 1.00 87.19 134 LEU A O 1
ATOM 1002 N N . ALA A 1 135 ? -0.494 -5.455 5.811 1.00 86.44 135 ALA A N 1
ATOM 1003 C CA . ALA A 1 135 ? -0.144 -6.717 5.167 1.00 86.44 135 ALA A CA 1
ATOM 1004 C C . ALA A 1 135 ? -0.904 -6.914 3.842 1.00 86.44 135 ALA A C 1
ATOM 1006 O O . ALA A 1 135 ? -0.286 -7.298 2.852 1.00 86.44 135 ALA A O 1
ATOM 1007 N N . LYS A 1 136 ? -2.204 -6.580 3.776 1.00 84.31 136 LYS A N 1
ATOM 1008 C CA . LYS A 1 136 ? -3.003 -6.624 2.530 1.00 84.31 136 LYS A CA 1
ATOM 1009 C C . LYS A 1 136 ? -2.436 -5.679 1.450 1.00 84.31 136 LYS A C 1
ATOM 1011 O O . LYS A 1 136 ? -2.444 -6.015 0.268 1.00 84.31 136 LYS A O 1
ATOM 1016 N N . VAL A 1 137 ? -1.841 -4.548 1.844 1.00 86.06 137 VAL A N 1
ATOM 1017 C CA . VAL A 1 137 ? -1.209 -3.563 0.936 1.00 86.06 137 VAL A CA 1
ATOM 1018 C C . VAL A 1 137 ? 0.023 -4.119 0.191 1.00 86.06 137 VAL A C 1
ATOM 1020 O O . VAL A 1 137 ? 0.447 -3.529 -0.806 1.00 86.06 137 VAL A O 1
ATOM 1023 N N . ILE A 1 138 ? 0.573 -5.282 0.577 1.00 85.62 138 ILE A N 1
ATOM 1024 C CA . ILE A 1 138 ? 1.702 -5.925 -0.131 1.00 85.62 138 ILE A CA 1
ATOM 1025 C C . ILE A 1 138 ? 1.404 -6.231 -1.607 1.00 85.62 138 ILE A C 1
ATOM 1027 O O . ILE A 1 138 ? 2.330 -6.348 -2.414 1.00 85.62 138 ILE A O 1
ATOM 1031 N N . ILE A 1 139 ? 0.124 -6.309 -1.980 1.00 85.75 139 ILE A N 1
ATOM 1032 C CA . ILE A 1 139 ? -0.299 -6.545 -3.359 1.00 85.75 139 ILE A CA 1
ATOM 1033 C C . ILE A 1 139 ? 0.269 -5.502 -4.334 1.00 85.75 139 ILE A C 1
ATOM 1035 O O . ILE A 1 139 ? 0.675 -5.861 -5.436 1.00 85.75 139 ILE A O 1
ATOM 1039 N N . PHE A 1 140 ? 0.395 -4.232 -3.927 1.00 86.62 140 PHE A N 1
ATOM 1040 C CA . PHE A 1 140 ? 0.915 -3.184 -4.812 1.00 86.62 140 PHE A CA 1
ATOM 1041 C C . PHE A 1 140 ? 2.404 -3.385 -5.150 1.00 86.62 140 PHE A C 1
ATOM 1043 O O . PHE A 1 140 ? 2.734 -3.422 -6.339 1.00 86.62 140 PHE A O 1
ATOM 1050 N N . PRO A 1 141 ? 3.317 -3.587 -4.172 1.00 85.25 141 PRO A N 1
ATOM 1051 C CA . PRO A 1 141 ? 4.684 -4.013 -4.460 1.00 85.25 141 PRO A CA 1
ATOM 1052 C C . PRO A 1 141 ? 4.781 -5.276 -5.319 1.00 85.25 141 PRO A C 1
ATOM 1054 O O . PRO A 1 141 ? 5.659 -5.347 -6.174 1.00 85.25 141 PRO A O 1
ATOM 1057 N N . MET A 1 142 ? 3.891 -6.254 -5.121 1.00 88.00 142 MET A N 1
ATOM 1058 C CA . MET A 1 142 ? 3.887 -7.491 -5.910 1.00 88.00 142 MET A CA 1
ATOM 1059 C C . MET A 1 142 ? 3.534 -7.239 -7.379 1.00 88.00 142 MET A C 1
ATOM 1061 O O . MET A 1 142 ? 4.228 -7.737 -8.265 1.00 88.00 142 MET A O 1
ATOM 1065 N N . ILE A 1 143 ? 2.508 -6.426 -7.649 1.00 90.56 143 ILE A N 1
ATOM 1066 C CA . ILE A 1 143 ? 2.139 -6.021 -9.015 1.00 90.56 143 ILE A CA 1
ATOM 1067 C C . ILE A 1 143 ? 3.302 -5.281 -9.676 1.00 90.56 143 ILE A C 1
ATOM 1069 O O . ILE A 1 143 ? 3.685 -5.585 -10.801 1.00 90.56 143 ILE A O 1
ATOM 1073 N N . MET A 1 144 ? 3.909 -4.335 -8.967 1.00 89.25 144 MET A N 1
ATOM 1074 C CA . MET A 1 144 ? 5.032 -3.574 -9.499 1.00 89.25 144 MET A CA 1
ATOM 1075 C C . MET A 1 144 ? 6.264 -4.466 -9.744 1.00 89.25 144 MET A C 1
ATOM 1077 O O . MET A 1 144 ? 6.903 -4.329 -10.787 1.00 89.25 144 MET A O 1
ATOM 1081 N N . LEU A 1 145 ? 6.570 -5.426 -8.863 1.00 89.62 145 LEU A N 1
ATOM 1082 C CA . LEU A 1 145 ? 7.598 -6.442 -9.118 1.00 89.62 145 LEU A CA 1
ATOM 1083 C C . LEU A 1 145 ? 7.289 -7.227 -10.400 1.00 89.62 145 LEU A C 1
ATOM 1085 O O . LEU A 1 145 ? 8.180 -7.405 -11.228 1.00 89.62 145 LEU A O 1
ATOM 1089 N N . ALA A 1 146 ? 6.036 -7.644 -10.601 1.00 93.69 146 ALA A N 1
ATOM 1090 C CA . ALA A 1 146 ? 5.620 -8.319 -11.827 1.00 93.69 146 ALA A CA 1
ATOM 1091 C C . ALA A 1 146 ? 5.837 -7.437 -13.071 1.00 93.69 146 ALA A C 1
ATOM 1093 O O . ALA A 1 146 ? 6.392 -7.917 -14.058 1.00 93.69 146 ALA A O 1
ATOM 1094 N N . CYS A 1 147 ? 5.509 -6.142 -13.012 1.00 92.44 147 CYS A N 1
ATOM 1095 C CA . CYS A 1 147 ? 5.798 -5.192 -14.093 1.00 92.44 147 CYS A CA 1
ATOM 1096 C C . CYS A 1 147 ? 7.298 -5.116 -14.416 1.00 92.44 147 CYS A C 1
ATOM 1098 O O . CYS A 1 147 ? 7.678 -5.130 -15.586 1.00 92.44 147 CYS A O 1
ATOM 1100 N N . TYR A 1 148 ? 8.168 -5.090 -13.402 1.00 91.88 148 TYR A N 1
ATOM 1101 C CA . TYR A 1 148 ? 9.616 -5.114 -13.628 1.00 91.88 148 TYR A CA 1
ATOM 1102 C C . TYR A 1 148 ? 10.104 -6.427 -14.219 1.00 91.88 148 TYR A C 1
ATOM 1104 O O . TYR A 1 148 ? 10.944 -6.404 -15.114 1.00 91.88 148 TYR A O 1
ATOM 1112 N N . LEU A 1 149 ? 9.579 -7.564 -13.766 1.00 94.12 149 LEU A N 1
ATOM 1113 C CA . LEU A 1 149 ? 9.900 -8.857 -14.364 1.00 94.12 149 LEU A CA 1
ATOM 1114 C C . LEU A 1 149 ? 9.494 -8.883 -15.842 1.00 94.12 149 LEU A C 1
ATOM 1116 O O . LEU A 1 149 ? 10.294 -9.296 -16.680 1.00 94.12 149 LEU A O 1
ATOM 1120 N N . ILE A 1 150 ? 8.312 -8.359 -16.182 1.00 95.75 150 ILE A N 1
ATOM 1121 C CA . ILE A 1 150 ? 7.862 -8.204 -17.573 1.00 95.75 150 ILE A CA 1
ATOM 1122 C C . ILE A 1 150 ? 8.845 -7.334 -18.366 1.00 95.75 150 ILE A C 1
ATOM 1124 O O . ILE A 1 150 ? 9.267 -7.743 -19.446 1.00 95.75 150 ILE A O 1
ATOM 1128 N N . LEU A 1 151 ? 9.267 -6.181 -17.833 1.00 93.62 151 LEU A N 1
ATOM 1129 C CA . LEU A 1 151 ? 10.267 -5.324 -18.484 1.00 93.62 151 LEU A CA 1
ATOM 1130 C C . LEU A 1 151 ? 11.604 -6.051 -18.683 1.00 93.62 151 LEU A C 1
ATOM 1132 O O . LEU A 1 151 ? 12.188 -5.980 -19.763 1.00 93.62 151 LEU A O 1
ATOM 1136 N N . ILE A 1 152 ? 12.074 -6.791 -17.677 1.00 93.56 152 ILE A N 1
ATOM 1137 C CA . ILE A 1 152 ? 13.314 -7.573 -17.751 1.00 93.56 152 ILE A CA 1
ATOM 1138 C C . ILE A 1 152 ? 13.221 -8.608 -18.874 1.00 93.56 152 ILE A C 1
ATOM 1140 O O . ILE A 1 152 ? 14.126 -8.688 -19.708 1.00 93.56 152 ILE A O 1
ATOM 1144 N N . PHE A 1 153 ? 12.137 -9.385 -18.938 1.00 96.62 153 PHE A N 1
ATOM 1145 C CA . PHE A 1 153 ? 11.948 -10.374 -20.001 1.00 96.62 153 PHE A CA 1
ATOM 1146 C C . PHE A 1 153 ? 11.799 -9.723 -21.377 1.00 96.62 153 PHE A C 1
ATOM 1148 O O . PHE A 1 153 ? 12.404 -10.196 -22.339 1.00 96.62 153 PHE A O 1
ATOM 1155 N N . TYR A 1 154 ? 11.074 -8.609 -21.462 1.00 95.75 154 TYR A N 1
ATOM 1156 C CA . TYR A 1 154 ? 10.921 -7.828 -22.686 1.00 95.75 154 TYR A CA 1
ATOM 1157 C C . TYR A 1 154 ? 12.273 -7.356 -23.241 1.00 95.75 154 TYR A C 1
ATOM 1159 O O . TYR A 1 154 ? 12.568 -7.573 -24.418 1.00 95.75 154 TYR A O 1
ATOM 1167 N N . PHE A 1 155 ? 13.136 -6.774 -22.404 1.00 95.44 155 PHE A N 1
ATOM 1168 C CA . PHE A 1 155 ? 14.462 -6.337 -22.843 1.00 95.44 155 PHE A CA 1
ATOM 1169 C C . PHE A 1 155 ? 15.381 -7.513 -23.167 1.00 95.44 155 PHE A C 1
ATOM 1171 O O . PHE A 1 155 ? 16.100 -7.466 -24.164 1.00 95.44 155 PHE A O 1
ATOM 1178 N N . ARG A 1 156 ? 15.333 -8.604 -22.393 1.00 95.69 156 ARG A N 1
ATOM 1179 C CA . ARG A 1 156 ? 16.088 -9.828 -22.714 1.00 95.69 156 ARG A CA 1
ATOM 1180 C C . ARG A 1 156 ? 15.711 -10.382 -24.088 1.00 95.69 156 ARG A C 1
ATOM 1182 O O . ARG A 1 156 ? 16.608 -10.724 -24.853 1.00 95.69 156 ARG A O 1
ATOM 1189 N N . ALA A 1 157 ? 14.423 -10.405 -24.430 1.00 95.69 157 ALA A N 1
ATOM 1190 C CA . ALA A 1 157 ? 13.943 -10.867 -25.734 1.00 95.69 157 ALA A CA 1
ATOM 1191 C C . ALA A 1 157 ? 14.414 -9.982 -26.905 1.00 95.69 157 ALA A C 1
ATOM 1193 O O . ALA A 1 157 ? 14.553 -10.468 -28.023 1.00 95.69 157 ALA A O 1
ATOM 1194 N N . LYS A 1 158 ? 14.716 -8.701 -26.656 1.00 92.19 158 LYS A N 1
ATOM 1195 C CA . LYS A 1 158 ? 15.231 -7.748 -27.658 1.00 92.19 158 LYS A CA 1
ATOM 1196 C C . LYS A 1 158 ? 16.763 -7.668 -27.731 1.00 92.19 158 LYS A C 1
ATOM 1198 O O . LYS A 1 158 ? 17.305 -6.746 -28.337 1.00 92.19 158 LYS A O 1
ATOM 1203 N N . GLY A 1 159 ? 17.474 -8.629 -27.139 1.00 92.56 159 GLY A N 1
ATOM 1204 C CA . GLY A 1 159 ? 18.941 -8.649 -27.136 1.00 92.56 159 GLY A CA 1
ATOM 1205 C C . GLY A 1 159 ? 19.571 -7.828 -26.008 1.00 92.56 159 GLY A C 1
ATOM 1206 O O . GLY A 1 159 ? 20.710 -7.378 -26.139 1.00 92.56 159 GLY A O 1
ATOM 1207 N N . GLY A 1 160 ? 18.836 -7.638 -24.911 1.00 92.69 160 GLY A N 1
ATOM 1208 C CA . GLY A 1 160 ? 19.281 -6.948 -23.705 1.00 92.69 160 GLY A CA 1
ATOM 1209 C C . GLY A 1 160 ? 18.764 -5.515 -23.591 1.00 92.69 160 GLY A C 1
ATOM 1210 O O . GLY A 1 160 ? 18.240 -4.926 -24.535 1.00 92.69 160 GLY A O 1
ATOM 1211 N N . TYR A 1 161 ? 18.918 -4.955 -22.394 1.00 93.69 161 TYR A N 1
ATOM 1212 C CA . TYR A 1 161 ? 18.612 -3.556 -22.132 1.00 93.69 161 TYR A CA 1
ATOM 1213 C C . TYR A 1 161 ? 19.656 -2.653 -22.800 1.00 93.69 161 TYR A C 1
ATOM 1215 O O . TYR A 1 161 ? 20.856 -2.860 -22.613 1.00 93.69 161 TYR A O 1
ATOM 1223 N N . LYS A 1 162 ? 19.205 -1.667 -23.580 1.00 92.81 162 LYS A N 1
ATOM 1224 C CA . LYS A 1 162 ? 20.069 -0.692 -24.257 1.00 92.81 162 LYS A CA 1
ATOM 1225 C C . LYS A 1 162 ? 19.434 0.699 -24.171 1.00 92.81 162 LYS A C 1
ATOM 1227 O O . LYS A 1 162 ? 18.236 0.804 -24.448 1.00 92.81 162 LYS A O 1
ATOM 1232 N N . PRO A 1 163 ? 20.195 1.748 -23.813 1.00 92.19 163 PRO A N 1
ATOM 1233 C CA . PRO A 1 163 ? 19.691 3.114 -23.866 1.00 92.19 163 PRO A CA 1
ATOM 1234 C C . PRO A 1 163 ? 19.417 3.512 -25.320 1.00 92.19 163 PRO A C 1
ATOM 1236 O O . PRO A 1 163 ? 20.164 3.144 -26.231 1.00 92.19 163 PRO A O 1
ATOM 1239 N N . VAL A 1 164 ? 18.343 4.265 -25.541 1.00 92.38 164 VAL A N 1
ATOM 1240 C CA . VAL A 1 164 ? 18.051 4.857 -26.847 1.00 92.38 164 VAL A CA 1
ATOM 1241 C C . VAL A 1 164 ? 19.002 6.038 -27.040 1.00 92.38 164 VAL A C 1
ATOM 1243 O O . VAL A 1 164 ? 19.067 6.937 -26.206 1.00 92.38 164 VAL A O 1
ATOM 1246 N N . VAL A 1 165 ? 19.754 6.040 -28.139 1.00 90.44 165 VAL A N 1
ATOM 1247 C CA . VAL A 1 165 ? 20.680 7.127 -28.484 1.00 90.44 165 VAL A CA 1
ATOM 1248 C C . VAL A 1 165 ? 20.066 7.937 -29.615 1.00 90.44 165 VAL A C 1
ATOM 1250 O O . VAL A 1 165 ? 19.566 7.375 -30.587 1.00 90.44 165 VAL A O 1
ATOM 1253 N N . LEU A 1 166 ? 20.069 9.260 -29.473 1.00 88.12 166 LEU A N 1
ATOM 1254 C CA . LEU A 1 166 ? 19.595 10.154 -30.522 1.00 88.12 166 LEU A CA 1
ATOM 1255 C C . LEU A 1 166 ? 20.718 10.392 -31.520 1.00 88.12 166 LEU A C 1
ATOM 1257 O O . LEU A 1 166 ? 21.791 10.863 -31.144 1.00 88.12 166 LEU A O 1
ATOM 1261 N N . GLU A 1 167 ? 20.461 10.079 -32.786 1.00 82.75 167 GLU A N 1
ATOM 1262 C CA . GLU A 1 167 ? 21.345 10.506 -33.861 1.00 82.75 167 GLU A CA 1
ATOM 1263 C C . GLU A 1 167 ? 21.270 12.027 -34.002 1.00 82.75 167 GLU A C 1
ATOM 1265 O O . GLU A 1 167 ? 20.203 12.643 -33.901 1.00 82.75 167 GLU A O 1
ATOM 1270 N N . LYS A 1 168 ? 22.439 12.639 -34.177 1.00 73.50 168 LYS A N 1
ATOM 1271 C CA . LYS A 1 168 ? 22.563 14.075 -34.382 1.00 73.50 168 LYS A CA 1
ATOM 1272 C C . LYS A 1 168 ? 22.246 14.349 -35.853 1.00 73.50 168 LYS A C 1
ATOM 1274 O O . LYS A 1 168 ? 23.108 14.125 -36.697 1.00 73.50 168 LYS A O 1
ATOM 1279 N N . ASN A 1 169 ? 21.011 14.765 -36.133 1.00 57.44 169 ASN A N 1
ATOM 1280 C CA . ASN A 1 169 ? 20.652 15.362 -37.423 1.00 57.44 169 ASN A CA 1
ATOM 1281 C C . ASN A 1 169 ? 21.337 16.720 -37.591 1.00 57.44 169 ASN A C 1
ATOM 1283 O O . ASN A 1 169 ? 21.403 17.466 -36.583 1.00 57.44 169 ASN A O 1
#

Radius of gyration: 23.66 Å; Cα contacts (8 Å, |Δi|>4): 143; chains: 1; bounding box: 50×30×71 Å

pLDDT: mean 87.01, std 7.43, range [57.44, 96.62]

Sequence (169 aa):
ATLYGLGKTFFWPTTLGVVAEQTPRGGALTLNAVSGIGMLTVGMLGAPIIGAFQSNSQIEQLQASQELALAAPKTLLTDGQVDLPLRDETIYSIIDFQTVDMEEFQGAVENADNPQEINTLVADLKTKGTQRALAKVIIFPMIMLACYLILIFYFRAKGGYKPVVLEKN

Secondary structure (DSSP, 8-state):
-HHHHHHHHHHHHHHHHHHHHH-TTTHHHHHHHHHHHHHHHIIIIIHHHHHHHHHHHHHHHHHT-HHHHHHS-GGGEETTEE---EEEEEETTTEEEEEE-HHHHHHHHHTSS-HHHHHHHHHHHHHHHHHHHHHHTTHHHHHHHHHHHHHHHHHHHTTS---------

Organism: NCBI:txid237373

Foldseek 3Di:
DVVVVVLVVPLVVVVLVCCCQAPVVCPPVSSVVVVVVVVCCCVQPVVVVLVQLLQVLLVVLCQPDLVLLVQFACVQDDPSTGNFQWDWDDRPVPDIHIHGPVVVRLVRLVPGPCSPVNVVVSVVSSVVSSVVSVVVVVVVSVVSVVVVVVVQVVQVVVVHDDGDDDDDD

Mean predicted aligned error: 6.67 Å

Solvent-accessible surface area (backbone atoms only — not comparable to full-atom values): 9400 Å² total; per-residue (Å²): 109,67,71,61,52,56,48,59,69,45,52,57,60,51,52,53,50,51,48,51,31,69,41,52,92,47,48,71,60,49,55,49,49,55,51,51,54,52,52,50,46,42,64,72,47,44,56,56,53,54,48,39,42,26,35,50,31,22,51,54,38,48,42,70,29,64,70,51,37,72,67,50,39,73,90,39,41,55,97,78,34,38,46,73,56,70,38,86,43,66,51,92,87,76,46,77,38,53,40,73,38,61,66,66,47,45,61,51,38,71,75,32,99,54,44,69,60,48,53,53,51,50,52,51,33,39,52,52,10,39,54,52,23,59,58,63,54,49,54,58,62,51,53,52,50,49,53,50,52,50,52,52,52,53,27,52,76,69,80,41,83,73,70,58,77,82,80,86,126